Protein AF-A0A2L1C9Q5-F1 (afdb_monomer_lite)

pLDDT: mean 88.47, std 8.56, range [43.0, 95.88]

Radius of gyration: 18.56 Å; chains: 1; bounding box: 40×42×49 Å

Structure (mmCIF, N/CA/C/O backbone):
data_AF-A0A2L1C9Q5-F1
#
_entry.id   AF-A0A2L1C9Q5-F1
#
loop_
_atom_site.group_PDB
_atom_site.id
_atom_site.type_symbol
_atom_site.label_atom_id
_atom_site.label_alt_id
_atom_site.label_comp_id
_atom_site.label_asym_id
_atom_site.label_entity_id
_atom_site.label_seq_id
_atom_site.pdbx_PDB_ins_code
_atom_site.Cartn_x
_atom_site.Cartn_y
_atom_site.Cartn_z
_atom_site.occupancy
_atom_site.B_iso_or_equiv
_atom_site.auth_seq_id
_atom_site.auth_comp_id
_atom_site.auth_asym_id
_atom_site.auth_atom_id
_atom_site.pdbx_PDB_model_num
ATOM 1 N N . MET A 1 1 ? -4.406 -4.364 19.464 1.00 69.75 1 MET A N 1
ATOM 2 C CA . MET A 1 1 ? -3.011 -4.656 19.083 1.00 69.75 1 MET A CA 1
ATOM 3 C C . MET A 1 1 ? -3.054 -4.997 17.608 1.00 69.75 1 MET A C 1
ATOM 5 O O . MET A 1 1 ? -4.062 -5.578 17.207 1.00 69.75 1 MET A O 1
ATOM 9 N N . ALA A 1 2 ? -2.083 -4.562 16.807 1.00 84.94 2 ALA A N 1
ATOM 10 C CA . ALA A 1 2 ? -2.035 -4.981 15.410 1.00 84.94 2 ALA A CA 1
ATOM 11 C C . ALA A 1 2 ? -1.853 -6.507 15.349 1.00 84.94 2 ALA A C 1
ATOM 13 O O . ALA A 1 2 ? -1.273 -7.095 16.260 1.00 84.94 2 ALA A O 1
ATOM 14 N N . LYS A 1 3 ? -2.400 -7.145 14.316 1.00 92.62 3 LYS A N 1
ATOM 15 C CA . LYS A 1 3 ? -2.120 -8.545 13.995 1.00 92.62 3 LYS A CA 1
ATOM 16 C C . LYS A 1 3 ? -1.276 -8.554 12.735 1.00 92.62 3 LYS A C 1
ATOM 18 O O . LYS A 1 3 ? -1.803 -8.259 11.662 1.00 92.62 3 LYS A O 1
ATOM 23 N N . ILE A 1 4 ? 0.002 -8.851 12.889 1.00 93.25 4 ILE A N 1
ATOM 24 C CA . ILE A 1 4 ? 0.964 -8.930 11.797 1.00 93.25 4 ILE A CA 1
ATOM 25 C C . ILE A 1 4 ? 1.270 -10.411 11.559 1.00 93.25 4 ILE A C 1
ATOM 27 O O . ILE A 1 4 ? 1.069 -11.250 12.435 1.00 93.25 4 ILE A O 1
ATOM 31 N N . THR A 1 5 ? 1.539 -10.729 10.303 1.00 91.88 5 THR A N 1
ATOM 32 C CA . THR A 1 5 ? 1.951 -12.031 9.787 1.00 91.88 5 THR A CA 1
ATOM 33 C C . THR A 1 5 ? 2.802 -11.767 8.550 1.00 91.88 5 THR A C 1
ATOM 35 O O . THR A 1 5 ? 2.781 -10.654 8.017 1.00 91.88 5 THR A O 1
ATOM 38 N N . GLU A 1 6 ? 3.475 -12.797 8.045 1.00 87.56 6 GLU A N 1
ATOM 39 C CA . GLU A 1 6 ? 4.359 -12.690 6.880 1.00 87.56 6 GLU A CA 1
ATOM 40 C C . GLU A 1 6 ? 3.696 -12.031 5.654 1.00 87.56 6 GLU A C 1
ATOM 42 O O . GLU A 1 6 ? 4.329 -11.235 4.966 1.00 87.56 6 GLU A O 1
ATOM 47 N N . ASP A 1 7 ? 2.420 -12.332 5.389 1.00 91.31 7 ASP A N 1
ATOM 48 C CA . ASP A 1 7 ? 1.721 -11.889 4.173 1.00 91.31 7 ASP A CA 1
ATOM 49 C C . ASP A 1 7 ? 0.726 -10.745 4.404 1.00 91.31 7 ASP A C 1
ATOM 51 O O . ASP A 1 7 ? 0.157 -10.199 3.452 1.00 91.31 7 ASP A O 1
ATOM 55 N N . LYS A 1 8 ? 0.448 -10.415 5.670 1.00 93.19 8 LYS A N 1
ATOM 56 C CA . LYS A 1 8 ? -0.686 -9.568 6.046 1.00 93.19 8 LYS A CA 1
ATOM 57 C C . LYS A 1 8 ? -0.475 -8.876 7.383 1.00 93.19 8 LYS A C 1
ATOM 59 O O . LYS A 1 8 ? -0.200 -9.523 8.390 1.00 93.19 8 LYS A O 1
ATOM 64 N N . ALA A 1 9 ? -0.771 -7.583 7.424 1.00 95.12 9 ALA A N 1
ATOM 65 C CA . ALA A 1 9 ? -0.886 -6.795 8.644 1.00 95.12 9 ALA A CA 1
ATOM 66 C C . ALA A 1 9 ? -2.302 -6.234 8.791 1.00 95.12 9 ALA A C 1
ATOM 68 O O . ALA A 1 9 ? -2.899 -5.735 7.839 1.00 95.12 9 ALA A O 1
ATOM 69 N N . THR A 1 10 ? -2.869 -6.321 9.991 1.00 95.50 10 THR A N 1
ATOM 70 C CA . THR A 1 10 ? -4.202 -5.804 10.311 1.00 95.50 10 THR A CA 1
ATOM 71 C C . THR A 1 10 ? -4.150 -4.905 11.538 1.00 95.50 10 THR A C 1
ATOM 73 O O . THR A 1 10 ? -3.742 -5.327 12.618 1.00 95.50 10 THR A O 1
ATOM 76 N N . PHE A 1 11 ? -4.618 -3.674 11.371 1.00 93.12 11 PHE A N 1
ATOM 77 C CA . PHE A 1 11 ? -4.668 -2.622 12.377 1.00 93.12 11 PHE A CA 1
ATOM 78 C C . PHE A 1 11 ? -6.124 -2.337 12.739 1.00 93.12 11 PHE A C 1
ATOM 80 O O . PHE A 1 11 ? -6.990 -2.297 11.863 1.00 93.12 11 PHE A O 1
ATOM 87 N N . TYR A 1 12 ? -6.394 -2.116 14.025 1.00 91.06 12 TYR A N 1
ATOM 88 C CA . TYR A 1 12 ? -7.753 -1.947 14.542 1.00 91.06 12 TYR A CA 1
ATOM 89 C C . TYR A 1 12 ? -7.914 -0.591 15.219 1.00 91.06 12 TYR A C 1
ATOM 91 O O . TYR A 1 12 ? -7.160 -0.232 16.124 1.00 91.06 12 TYR A O 1
ATOM 99 N N . GLY A 1 13 ? -8.950 0.147 14.831 1.00 85.56 13 GLY A N 1
ATOM 100 C CA . GLY A 1 13 ? -9.324 1.410 15.450 1.00 85.56 13 GLY A CA 1
ATOM 101 C C . GLY A 1 13 ? -9.861 1.184 16.861 1.00 85.56 13 GLY A C 1
ATOM 102 O O . GLY A 1 13 ? -11.062 1.004 17.049 1.00 85.56 13 GLY A O 1
ATOM 103 N N . LYS A 1 14 ? -8.984 1.222 17.872 1.00 78.94 14 LYS A N 1
ATOM 104 C CA . LYS A 1 14 ? -9.351 0.992 19.286 1.00 78.94 14 LYS A CA 1
ATOM 105 C C . LYS A 1 14 ? -10.451 1.933 19.785 1.00 78.94 14 LYS A C 1
ATOM 107 O O . LYS A 1 14 ? -11.374 1.486 20.457 1.00 78.94 14 LYS A O 1
ATOM 112 N N . ILE A 1 15 ? -10.386 3.215 19.411 1.00 74.94 15 ILE A N 1
ATOM 113 C CA . ILE A 1 15 ? -11.406 4.227 19.759 1.00 74.94 15 ILE A CA 1
ATOM 114 C C . ILE A 1 15 ? -12.784 3.844 19.192 1.00 74.94 15 ILE A C 1
ATOM 116 O O . ILE A 1 15 ? -13.810 4.128 19.801 1.00 74.94 15 ILE A O 1
ATOM 120 N N . PHE A 1 16 ? -12.803 3.118 18.076 1.00 76.12 16 PHE A N 1
ATOM 121 C CA . PHE A 1 16 ? -14.005 2.637 17.401 1.00 76.12 16 PHE A CA 1
ATOM 122 C C . PHE A 1 16 ? -14.374 1.207 17.816 1.00 76.12 16 PHE A C 1
ATOM 124 O O . PHE A 1 16 ? -15.065 0.512 17.081 1.00 76.12 16 PHE A O 1
ATOM 131 N N . LYS A 1 17 ? -13.883 0.728 18.971 1.00 78.25 17 LYS A N 1
ATOM 132 C CA . LYS A 1 17 ? -14.123 -0.634 19.487 1.00 78.25 17 LYS A CA 1
ATOM 133 C C . LYS A 1 17 ? -13.782 -1.750 18.482 1.00 78.25 17 LYS A C 1
ATOM 135 O O . LYS A 1 17 ? -14.318 -2.845 18.581 1.00 78.25 17 LYS A O 1
ATOM 140 N N . GLY A 1 18 ? -12.887 -1.479 17.526 1.00 75.00 18 GLY A N 1
ATOM 141 C CA . GLY A 1 18 ? -12.514 -2.422 16.467 1.00 75.00 18 GLY A CA 1
ATOM 142 C C . GLY A 1 18 ? -13.426 -2.428 15.235 1.00 75.00 18 GLY A C 1
ATOM 143 O O . GLY A 1 18 ? -13.144 -3.176 14.308 1.00 75.00 18 GLY A O 1
ATOM 144 N N . ASN A 1 19 ? -14.457 -1.579 15.173 1.00 80.31 19 ASN A N 1
ATOM 145 C CA . ASN A 1 19 ? -15.338 -1.477 14.001 1.00 80.31 19 ASN A CA 1
ATOM 146 C C . ASN A 1 19 ? -14.645 -0.869 12.770 1.00 80.31 19 ASN A C 1
ATOM 148 O O . ASN A 1 19 ? -15.104 -1.046 11.645 1.00 80.31 19 ASN A O 1
ATOM 152 N N . VAL A 1 20 ? -13.547 -0.141 12.991 1.00 86.94 20 VAL A N 1
ATOM 153 C CA . VAL A 1 20 ? -12.660 0.338 11.932 1.00 86.94 20 VAL A CA 1
ATOM 154 C C . VAL A 1 20 ? -11.445 -0.575 11.867 1.00 86.94 20 VAL A C 1
ATOM 156 O O . VAL A 1 20 ? -10.744 -0.740 12.869 1.00 86.94 20 VAL A O 1
ATOM 159 N N . GLN A 1 21 ? -11.171 -1.127 10.690 1.00 91.25 21 GLN A N 1
ATOM 160 C CA . GLN A 1 21 ? -10.034 -2.010 10.452 1.00 91.25 21 GLN A CA 1
ATOM 161 C C . GLN A 1 21 ? -9.319 -1.612 9.165 1.00 91.25 21 GLN A C 1
ATOM 163 O O . GLN A 1 21 ? -9.952 -1.439 8.128 1.00 91.25 21 GLN A O 1
ATOM 168 N N . LEU A 1 22 ? -7.993 -1.530 9.223 1.00 93.50 22 LEU A N 1
ATOM 169 C CA . LEU A 1 22 ? -7.141 -1.396 8.047 1.00 93.50 22 LEU A CA 1
ATOM 170 C C . LEU A 1 22 ? -6.301 -2.652 7.905 1.00 93.50 22 LEU A C 1
ATOM 172 O O . LEU A 1 22 ? -5.655 -3.097 8.849 1.00 93.50 22 LEU A O 1
ATOM 176 N N . THR A 1 23 ? -6.306 -3.210 6.709 1.00 94.44 23 THR A N 1
ATOM 177 C CA . THR A 1 23 ? -5.571 -4.414 6.364 1.00 94.44 23 THR A CA 1
ATOM 178 C C . THR A 1 23 ? -4.632 -4.099 5.214 1.00 94.44 23 THR A C 1
ATOM 180 O O . THR A 1 23 ? -5.076 -3.582 4.195 1.00 94.44 23 THR A O 1
ATOM 183 N N . VAL A 1 24 ? -3.354 -4.421 5.382 1.00 94.75 24 VAL A N 1
ATOM 184 C CA . VAL A 1 24 ? -2.344 -4.389 4.323 1.00 94.75 24 VAL A CA 1
ATOM 185 C C . VAL A 1 24 ? -1.935 -5.820 4.019 1.00 94.75 24 VAL A C 1
ATOM 187 O O . VAL A 1 24 ? -1.634 -6.574 4.940 1.00 94.75 24 VAL A O 1
ATOM 190 N N . GLU A 1 25 ? -1.942 -6.198 2.750 1.00 94.31 25 GLU A N 1
ATOM 191 C CA . GLU A 1 25 ? -1.647 -7.555 2.286 1.00 94.31 25 GLU A CA 1
ATOM 192 C C . GLU A 1 25 ? -0.625 -7.514 1.151 1.00 94.31 25 GLU A C 1
ATOM 194 O O . GLU A 1 25 ? -0.631 -6.574 0.347 1.00 94.31 25 GLU A O 1
ATOM 199 N N . LYS A 1 26 ? 0.221 -8.550 1.067 1.00 94.19 26 LYS A N 1
ATOM 200 C CA . LYS A 1 26 ? 1.055 -8.795 -0.115 1.00 94.19 26 LYS A CA 1
ATOM 201 C C . LYS A 1 26 ? 0.190 -8.851 -1.370 1.00 94.19 26 LYS A C 1
ATOM 203 O O . LYS A 1 26 ? -1.003 -9.175 -1.324 1.00 94.19 26 LYS A O 1
ATOM 208 N N . GLY A 1 27 ? 0.819 -8.562 -2.503 1.00 90.62 27 GLY A N 1
ATOM 209 C CA . GLY A 1 27 ? 0.187 -8.764 -3.792 1.00 90.62 27 GLY A CA 1
ATOM 210 C C . GLY A 1 27 ? -0.215 -10.222 -3.995 1.00 90.62 27 GLY A C 1
ATOM 211 O O . GLY A 1 27 ? 0.255 -11.126 -3.306 1.00 90.62 27 GLY A O 1
ATOM 212 N N . GLN A 1 28 ? -1.146 -10.452 -4.914 1.00 91.62 28 GLN A N 1
ATOM 213 C CA . GLN A 1 28 ? -1.655 -11.787 -5.209 1.00 91.62 28 GLN A CA 1
ATOM 214 C C . GLN A 1 28 ? -1.631 -12.033 -6.712 1.00 91.62 28 GLN A C 1
ATOM 216 O O . GLN A 1 28 ? -1.923 -11.137 -7.509 1.00 91.62 28 GLN A O 1
ATOM 221 N N . LYS A 1 29 ? -1.355 -13.277 -7.100 1.00 89.56 29 LYS A N 1
ATOM 222 C CA . LYS A 1 29 ? -1.544 -13.772 -8.467 1.00 89.56 29 LYS A CA 1
ATOM 223 C C . LYS A 1 29 ? -2.595 -14.872 -8.488 1.00 89.56 29 LYS A C 1
ATOM 225 O O . LYS A 1 29 ? -2.827 -15.556 -7.492 1.00 89.56 29 LYS A O 1
ATOM 230 N N . LYS A 1 30 ? -3.246 -15.026 -9.639 1.00 88.38 30 LYS A N 1
ATOM 231 C CA . LYS A 1 30 ? -4.207 -16.102 -9.868 1.00 88.38 30 LYS A CA 1
ATOM 232 C C . LYS A 1 30 ? -3.473 -17.319 -10.424 1.00 88.38 30 LYS A C 1
ATOM 234 O O . LYS A 1 30 ? -2.859 -17.225 -11.482 1.00 88.38 30 LYS A O 1
ATOM 239 N N . GLU A 1 31 ? -3.581 -18.447 -9.738 1.00 89.00 31 GLU A N 1
ATOM 240 C CA . GLU A 1 31 ? -3.056 -19.741 -10.170 1.00 89.00 31 GLU A CA 1
ATOM 241 C C . GLU A 1 31 ? -4.224 -20.725 -10.299 1.00 89.00 31 GLU A C 1
ATOM 243 O O . GLU A 1 31 ? -4.796 -21.201 -9.314 1.00 89.00 31 GLU A O 1
ATOM 248 N N . GLY A 1 32 ? -4.650 -20.970 -11.542 1.00 88.25 32 GLY A N 1
ATOM 249 C CA . GLY A 1 32 ? -5.872 -21.723 -11.826 1.00 88.25 32 GLY A CA 1
ATOM 250 C C . GLY A 1 32 ? -7.106 -21.041 -11.224 1.00 88.25 32 GLY A C 1
ATOM 251 O O . GLY A 1 32 ? -7.468 -19.932 -11.622 1.00 88.25 32 GLY A O 1
ATOM 252 N N . ASN A 1 33 ? -7.747 -21.705 -10.258 1.00 88.88 33 ASN A N 1
ATOM 253 C CA . ASN A 1 33 ? -8.923 -21.189 -9.547 1.00 88.88 33 ASN A CA 1
ATOM 254 C C . ASN A 1 33 ? -8.597 -20.519 -8.201 1.00 88.88 33 ASN A C 1
ATOM 256 O O . ASN A 1 33 ? -9.510 -20.002 -7.561 1.00 88.88 33 ASN A O 1
ATOM 260 N N . ASN A 1 34 ? -7.328 -20.498 -7.784 1.00 88.00 34 ASN A N 1
ATOM 261 C CA . ASN A 1 34 ? -6.913 -19.986 -6.479 1.00 88.00 34 ASN A CA 1
ATOM 262 C C . ASN A 1 34 ? -6.106 -18.688 -6.606 1.00 88.00 34 ASN A C 1
ATOM 264 O O . ASN A 1 34 ? -5.511 -18.406 -7.647 1.00 88.00 34 ASN A O 1
ATOM 268 N N . TYR A 1 35 ? -6.076 -17.909 -5.524 1.00 85.25 35 TYR A N 1
ATOM 269 C CA . TYR A 1 35 ? -5.166 -16.776 -5.365 1.00 85.25 35 TYR A CA 1
ATOM 270 C C . TYR A 1 35 ? -4.037 -17.165 -4.415 1.00 85.25 35 TYR A C 1
ATOM 272 O O . TYR A 1 35 ? -4.296 -17.717 -3.346 1.00 85.25 35 TYR A O 1
ATOM 280 N N . VAL A 1 36 ? -2.804 -16.864 -4.810 1.00 90.75 36 VAL A N 1
ATOM 281 C CA . VAL A 1 36 ? -1.591 -17.124 -4.025 1.00 90.75 36 VAL A CA 1
ATOM 282 C C . VAL A 1 36 ? -0.849 -15.804 -3.838 1.00 90.75 36 VAL A C 1
ATOM 284 O O . VAL A 1 36 ? -0.834 -14.975 -4.754 1.00 90.75 36 VAL A O 1
ATOM 287 N N . TYR A 1 37 ? -0.281 -15.586 -2.649 1.00 90.25 37 TYR A N 1
ATOM 288 C CA . TYR A 1 37 ? 0.512 -14.391 -2.366 1.00 90.25 37 TYR A CA 1
ATOM 289 C C . TYR A 1 37 ? 1.783 -14.359 -3.218 1.00 90.25 37 TYR A C 1
ATOM 291 O O . TYR A 1 37 ? 2.414 -15.384 -3.470 1.00 90.25 37 TYR A O 1
ATOM 299 N N . ASP A 1 38 ? 2.121 -13.164 -3.682 1.00 88.62 38 ASP A N 1
ATOM 300 C CA . ASP A 1 38 ? 3.206 -12.891 -4.610 1.00 88.62 38 ASP A CA 1
ATOM 301 C C . ASP A 1 38 ? 3.855 -11.559 -4.227 1.00 88.62 38 ASP A C 1
ATOM 303 O O . ASP A 1 38 ? 3.247 -10.487 -4.309 1.00 88.62 38 ASP A O 1
ATOM 307 N N . GLU A 1 39 ? 5.098 -11.645 -3.767 1.00 82.31 39 GLU A N 1
ATOM 308 C CA . GLU A 1 39 ? 5.884 -10.498 -3.327 1.00 82.31 39 GLU A CA 1
ATOM 309 C C . GLU A 1 39 ? 6.427 -9.636 -4.475 1.00 82.31 39 GLU A C 1
ATOM 311 O O . GLU A 1 39 ? 6.957 -8.559 -4.205 1.00 82.31 39 GLU A O 1
ATOM 316 N N . ASP A 1 40 ? 6.270 -10.063 -5.731 1.00 85.19 40 ASP A N 1
ATOM 317 C CA . ASP A 1 40 ? 6.633 -9.302 -6.935 1.00 85.19 40 ASP A CA 1
ATOM 318 C C . ASP A 1 40 ? 5.435 -8.530 -7.520 1.00 85.19 40 ASP A C 1
ATOM 320 O O . ASP A 1 40 ? 5.519 -7.872 -8.564 1.00 85.19 40 ASP A O 1
ATOM 324 N N . LYS A 1 41 ? 4.288 -8.576 -6.835 1.00 86.44 41 LYS A N 1
ATOM 325 C CA . LYS A 1 41 ? 3.093 -7.796 -7.164 1.00 86.44 41 LYS A CA 1
ATOM 326 C C . LYS A 1 41 ? 2.914 -6.620 -6.213 1.00 86.44 41 LYS A C 1
ATOM 328 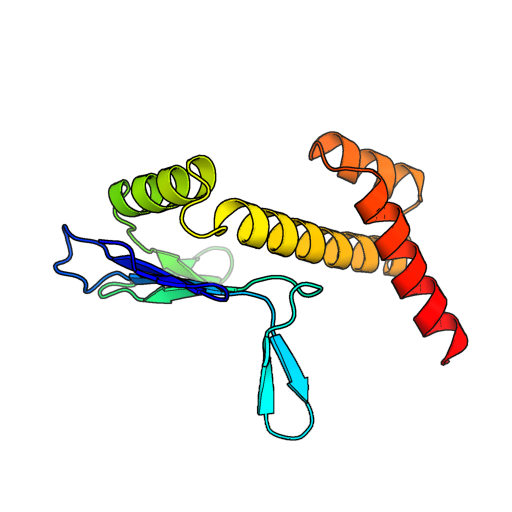O O . LYS A 1 41 ? 3.470 -6.572 -5.117 1.00 86.44 41 LYS A O 1
ATOM 333 N N . GLU A 1 42 ? 2.137 -5.644 -6.669 1.00 90.38 42 GLU A N 1
ATOM 334 C CA . GLU A 1 42 ? 1.671 -4.555 -5.818 1.00 90.38 42 GLU A CA 1
ATOM 335 C C . GLU A 1 42 ? 0.811 -5.122 -4.682 1.00 90.38 42 GLU A C 1
ATOM 337 O O . GLU A 1 42 ? -0.031 -5.995 -4.906 1.00 90.38 42 GLU A O 1
ATOM 342 N N . GLY A 1 43 ? 1.041 -4.630 -3.467 1.00 90.19 43 GLY A N 1
ATOM 343 C CA . GLY A 1 43 ? 0.237 -4.984 -2.300 1.00 90.19 43 GLY A CA 1
ATOM 344 C C . GLY A 1 43 ? -1.150 -4.349 -2.337 1.00 90.19 43 GLY A C 1
ATOM 345 O O . GLY A 1 43 ? -1.426 -3.437 -3.112 1.00 90.19 43 GLY A O 1
ATOM 346 N N . LYS A 1 44 ? -2.041 -4.802 -1.459 1.00 92.88 44 LYS A N 1
ATOM 347 C CA . LYS A 1 44 ? -3.393 -4.249 -1.336 1.00 92.88 44 LYS A CA 1
ATOM 348 C C . LYS A 1 44 ? -3.608 -3.650 0.044 1.00 92.88 44 LYS A C 1
ATOM 350 O O . LYS A 1 44 ? -3.249 -4.251 1.052 1.00 92.88 44 LYS A O 1
ATOM 355 N N . VAL A 1 45 ? -4.285 -2.503 0.085 1.00 92.50 45 VAL A N 1
ATOM 356 C CA . VAL A 1 45 ? -4.863 -1.956 1.316 1.00 92.50 45 VAL A CA 1
ATOM 357 C C . VAL A 1 45 ? -6.380 -2.108 1.267 1.00 92.50 45 VAL A C 1
ATOM 359 O O . VAL A 1 45 ? -7.030 -1.682 0.315 1.00 92.50 45 VAL A O 1
ATOM 362 N N . THR A 1 46 ? -6.950 -2.718 2.302 1.00 91.44 46 THR A N 1
ATOM 363 C CA . THR A 1 46 ? -8.396 -2.844 2.501 1.00 91.44 46 THR A CA 1
ATOM 364 C C . THR A 1 46 ? -8.790 -2.110 3.772 1.00 91.44 46 THR A C 1
ATOM 366 O O . THR A 1 46 ? -8.150 -2.268 4.810 1.00 91.44 46 THR A O 1
ATOM 369 N N . LEU A 1 47 ? -9.861 -1.326 3.695 1.00 90.56 47 LEU A N 1
ATOM 370 C CA . LEU A 1 47 ? -10.373 -0.551 4.812 1.00 90.56 47 LEU A CA 1
ATOM 371 C C . LEU A 1 47 ? -11.828 -0.935 5.096 1.00 90.56 47 LEU A C 1
ATOM 373 O O . LEU A 1 47 ? -12.681 -0.839 4.217 1.00 90.56 47 LEU A O 1
ATOM 377 N N . PHE A 1 48 ? -12.099 -1.350 6.329 1.00 88.06 48 PHE A N 1
ATOM 378 C CA . PHE A 1 48 ? -13.435 -1.624 6.847 1.00 88.06 48 PHE A CA 1
ATOM 379 C C . PHE A 1 48 ? -13.837 -0.498 7.792 1.00 88.06 48 PHE A C 1
ATOM 381 O O . PHE A 1 48 ? -13.052 -0.104 8.658 1.00 88.06 48 PHE A O 1
ATOM 388 N N . LEU A 1 49 ? -15.043 0.030 7.601 1.00 84.69 49 LEU A N 1
ATOM 389 C CA . LEU A 1 49 ? -15.553 1.208 8.295 1.00 84.69 49 LEU A CA 1
ATOM 390 C C . LEU A 1 49 ? -16.998 0.978 8.721 1.00 84.69 49 LEU A C 1
ATOM 392 O O . LEU A 1 49 ? -17.766 0.350 7.995 1.00 84.69 49 LEU A O 1
ATOM 396 N N . ASP A 1 50 ? -17.373 1.547 9.862 1.00 73.69 50 ASP A N 1
ATOM 397 C CA . ASP A 1 50 ? -18.753 1.579 10.349 1.00 73.69 50 ASP A CA 1
ATOM 398 C C . ASP A 1 50 ? -19.573 2.729 9.754 1.00 73.69 50 ASP A C 1
ATOM 400 O O . ASP A 1 50 ? -20.795 2.630 9.652 1.00 73.69 50 ASP A O 1
ATOM 404 N N . GLN A 1 51 ? -18.915 3.821 9.360 1.00 74.12 51 GLN A N 1
ATOM 405 C CA . GLN A 1 51 ? -19.553 5.003 8.794 1.00 74.12 51 GLN A CA 1
ATOM 406 C C . GLN A 1 51 ? -18.817 5.478 7.542 1.00 74.12 51 GLN A C 1
ATOM 408 O O . GLN A 1 51 ? -17.696 5.986 7.602 1.00 74.12 51 GLN A O 1
ATOM 413 N N . VAL A 1 52 ? -19.500 5.370 6.404 1.00 80.81 52 VAL A N 1
ATOM 414 C CA . VAL A 1 52 ? -19.104 5.985 5.137 1.00 80.81 52 VAL A CA 1
ATOM 415 C C . VAL A 1 52 ? -20.209 6.954 4.756 1.00 80.81 52 VAL A C 1
ATOM 417 O O . VAL A 1 52 ? -21.365 6.555 4.640 1.00 80.81 52 VAL A O 1
ATOM 420 N N . LYS A 1 53 ? -19.872 8.236 4.608 1.00 83.38 53 LYS A N 1
ATOM 421 C CA . LYS A 1 53 ? -20.819 9.235 4.099 1.00 83.38 53 LYS A CA 1
ATOM 422 C C . LYS A 1 53 ? -20.568 9.414 2.616 1.00 83.38 53 LYS A C 1
ATOM 424 O O . LYS A 1 53 ? -19.460 9.789 2.245 1.00 83.38 53 LYS A O 1
ATOM 429 N N . ASP A 1 54 ? -21.567 9.183 1.782 1.00 88.25 54 ASP A N 1
ATOM 430 C CA . ASP A 1 54 ? -21.502 9.548 0.375 1.00 88.25 54 ASP A CA 1
ATOM 431 C C . ASP A 1 54 ? -22.130 10.927 0.134 1.00 88.25 54 ASP A C 1
ATOM 433 O O . ASP A 1 54 ? -23.013 11.384 0.864 1.00 88.25 54 ASP A O 1
ATOM 437 N N . PHE A 1 55 ? -21.637 11.629 -0.881 1.00 91.50 55 PHE A N 1
ATOM 438 C CA . PHE A 1 55 ? -22.294 12.812 -1.415 1.00 91.50 55 PHE A CA 1
ATOM 439 C C . PHE A 1 55 ? -22.046 12.917 -2.916 1.00 91.50 55 PHE A C 1
ATOM 441 O O . PHE A 1 55 ? -21.009 12.498 -3.429 1.00 91.50 55 PHE A O 1
ATOM 448 N N . LYS A 1 56 ? -22.997 13.517 -3.630 1.00 92.38 56 LYS A N 1
ATOM 449 C CA . LYS A 1 56 ? -22.850 13.805 -5.055 1.00 92.38 56 LYS A CA 1
ATOM 450 C C . LYS A 1 56 ? -22.197 15.168 -5.240 1.00 92.38 56 LYS A C 1
ATOM 452 O O . LYS A 1 56 ? -22.728 16.180 -4.773 1.00 92.38 56 LYS A O 1
ATOM 457 N N . ASP A 1 57 ? -21.062 15.196 -5.924 1.00 91.12 57 ASP A N 1
ATOM 458 C CA . ASP A 1 57 ? -20.432 16.435 -6.352 1.00 91.12 57 ASP A CA 1
ATOM 459 C C . ASP A 1 57 ? -21.386 17.183 -7.292 1.00 91.12 57 ASP A C 1
ATOM 461 O O . ASP A 1 57 ? -21.867 16.639 -8.287 1.00 91.12 57 ASP A O 1
ATOM 465 N N . LYS A 1 58 ? -21.709 18.433 -6.955 1.00 90.50 58 LYS A N 1
ATOM 466 C CA . LYS A 1 58 ? -22.682 19.223 -7.721 1.00 90.50 58 LYS A CA 1
ATOM 467 C C . LYS A 1 58 ? -22.125 19.736 -9.051 1.00 90.50 58 LYS A C 1
ATOM 469 O O . LYS A 1 58 ? -22.919 20.121 -9.902 1.00 90.50 58 LYS A O 1
ATOM 474 N N . GLN A 1 59 ? -20.804 19.771 -9.218 1.00 91.44 59 GLN A N 1
ATOM 475 C CA . GLN A 1 59 ? -20.135 20.239 -10.430 1.00 91.44 59 GLN A CA 1
ATOM 476 C C . GLN A 1 59 ? -19.828 19.080 -11.379 1.00 91.44 59 GLN A C 1
ATOM 478 O O . GLN A 1 59 ? -20.108 19.187 -12.569 1.00 91.44 59 GLN A O 1
ATOM 483 N N . THR A 1 60 ? -19.286 17.972 -10.863 1.00 92.50 60 THR A N 1
ATOM 484 C CA . THR A 1 60 ? -18.894 16.818 -11.695 1.00 92.50 60 THR A CA 1
ATOM 485 C C . THR A 1 60 ? -19.982 15.750 -11.794 1.00 92.50 60 THR A C 1
ATOM 487 O O . THR A 1 60 ? -19.973 14.939 -12.715 1.00 92.50 60 THR A O 1
ATOM 490 N N . GLY A 1 61 ? -20.943 15.738 -10.866 1.00 91.25 61 GLY A N 1
ATOM 491 C CA . GLY A 1 61 ? -21.970 14.699 -10.774 1.00 91.25 61 GLY A CA 1
ATOM 492 C C . GLY A 1 61 ? -21.471 13.378 -10.180 1.00 91.25 61 GLY A C 1
ATOM 493 O O . GLY A 1 61 ? -22.265 12.444 -10.056 1.00 91.25 61 GLY A O 1
ATOM 494 N N . GLU A 1 62 ? -20.196 13.291 -9.801 1.00 93.25 62 GLU A N 1
ATOM 495 C CA . GLU A 1 62 ? -19.578 12.080 -9.262 1.00 93.25 62 GLU A CA 1
ATOM 496 C C . GLU A 1 62 ? -19.986 11.833 -7.808 1.00 93.25 62 GLU A C 1
ATOM 498 O O . GLU A 1 62 ? -20.144 12.765 -7.017 1.00 93.25 62 GLU A O 1
ATOM 503 N N . VAL A 1 63 ? -20.128 10.560 -7.434 1.00 90.31 63 VAL A N 1
ATOM 504 C CA . VAL A 1 63 ? -20.316 10.166 -6.034 1.00 90.31 63 VAL A CA 1
ATOM 505 C C . VAL A 1 63 ? -18.955 10.147 -5.347 1.00 90.31 63 VAL A C 1
ATOM 507 O O . VAL A 1 63 ? -18.050 9.427 -5.765 1.00 90.31 63 VAL A O 1
ATOM 510 N N . LYS A 1 64 ? -18.817 10.938 -4.285 1.00 86.44 64 LYS A N 1
ATOM 511 C CA . LYS A 1 64 ? -17.629 11.007 -3.433 1.00 86.44 64 LYS A CA 1
ATOM 512 C C . LYS A 1 64 ? -17.944 10.421 -2.064 1.00 86.44 64 LYS A C 1
ATOM 514 O O . LYS A 1 64 ? -19.051 10.581 -1.558 1.00 86.44 64 LYS A O 1
ATOM 519 N N . TYR A 1 65 ? -16.951 9.781 -1.453 1.00 83.44 65 TYR A N 1
ATOM 520 C CA . TYR A 1 65 ? -17.073 9.139 -0.146 1.00 83.44 65 TYR A CA 1
ATOM 521 C C . TYR A 1 65 ? -16.175 9.843 0.872 1.00 83.44 65 TYR A C 1
ATOM 523 O O . TYR A 1 65 ? -14.993 10.067 0.618 1.00 83.44 65 TYR A O 1
ATOM 531 N N . ILE A 1 66 ? -16.732 10.182 2.031 1.00 81.06 66 ILE A N 1
ATOM 532 C CA . ILE A 1 66 ? -16.006 10.707 3.185 1.00 81.06 66 ILE A CA 1
ATOM 533 C C . ILE A 1 66 ? -15.881 9.585 4.204 1.00 81.06 66 ILE A C 1
ATOM 535 O O . ILE A 1 66 ? -16.879 9.029 4.675 1.00 81.06 66 ILE A O 1
ATOM 539 N N . VAL A 1 67 ? -14.635 9.295 4.559 1.00 81.06 67 VAL A N 1
ATOM 540 C CA . VAL A 1 67 ? -14.259 8.280 5.536 1.00 81.06 67 VAL A CA 1
ATOM 541 C C . VAL A 1 67 ? -13.443 8.938 6.640 1.00 81.06 67 VAL A C 1
ATOM 543 O O . VAL A 1 67 ? -12.467 9.634 6.372 1.00 81.06 67 VAL A O 1
ATOM 546 N N . ASN A 1 68 ? -13.858 8.747 7.891 1.00 77.38 68 ASN A N 1
ATOM 547 C CA . ASN A 1 68 ? -13.142 9.283 9.045 1.00 77.38 68 ASN A CA 1
ATOM 548 C C . ASN A 1 68 ? -12.277 8.182 9.649 1.00 77.38 68 ASN A C 1
ATOM 550 O O . ASN A 1 68 ? -12.787 7.249 10.264 1.00 77.38 68 ASN A O 1
ATOM 554 N N . LEU A 1 69 ? -10.962 8.304 9.476 1.00 80.94 69 LEU A N 1
ATOM 555 C CA . LEU A 1 69 ? -10.001 7.365 10.036 1.00 80.94 69 LEU A CA 1
ATOM 556 C C . LEU A 1 69 ? -9.455 7.871 11.375 1.00 80.94 69 LEU A C 1
ATOM 558 O O . LEU A 1 69 ? -8.995 9.013 11.442 1.00 80.94 69 LEU A O 1
ATOM 562 N N . PRO A 1 70 ? -9.438 7.047 12.442 1.00 82.88 70 PRO A N 1
ATOM 563 C CA . PRO A 1 70 ? -8.692 7.385 13.648 1.00 82.88 70 PRO A CA 1
ATOM 564 C C . PRO A 1 70 ? -7.219 7.626 13.312 1.00 82.88 70 PRO A C 1
ATOM 566 O O . PRO A 1 70 ? -6.527 6.709 12.879 1.00 82.88 70 PRO A O 1
ATOM 569 N N . ILE A 1 71 ? -6.700 8.821 13.605 1.00 88.12 71 ILE A N 1
ATOM 570 C CA . ILE A 1 71 ? -5.276 9.139 13.398 1.00 88.12 71 ILE A CA 1
ATOM 571 C C . ILE A 1 71 ? -4.340 8.184 14.156 1.00 88.12 71 ILE A C 1
ATOM 573 O O . ILE A 1 71 ? -3.258 7.858 13.679 1.00 88.12 71 ILE A O 1
ATOM 577 N N . GLY A 1 72 ? -4.785 7.653 15.301 1.00 89.00 72 GLY A N 1
ATOM 578 C CA . GLY A 1 72 ? -4.039 6.644 16.056 1.00 89.00 72 GLY A CA 1
ATOM 579 C C . GLY A 1 72 ? -3.787 5.353 15.270 1.00 89.00 72 GLY A C 1
ATOM 580 O O . GLY A 1 72 ? -2.752 4.730 15.463 1.00 89.00 72 GLY A O 1
ATOM 581 N N . LEU A 1 73 ? -4.677 4.982 14.344 1.00 89.50 73 LEU A N 1
ATOM 582 C CA . LEU A 1 73 ? -4.493 3.819 13.475 1.00 89.50 73 LEU A CA 1
ATOM 583 C C . LEU A 1 73 ? -3.377 4.059 12.445 1.00 89.50 73 LEU A C 1
ATOM 585 O O . LEU A 1 73 ? -2.583 3.159 12.186 1.00 89.50 73 LEU A O 1
ATOM 589 N N . LEU A 1 74 ? -3.265 5.284 11.920 1.00 89.94 74 LEU A N 1
ATOM 590 C CA . LEU A 1 74 ? -2.140 5.670 11.062 1.00 89.94 74 LEU A CA 1
ATOM 591 C C . LEU A 1 74 ? -0.8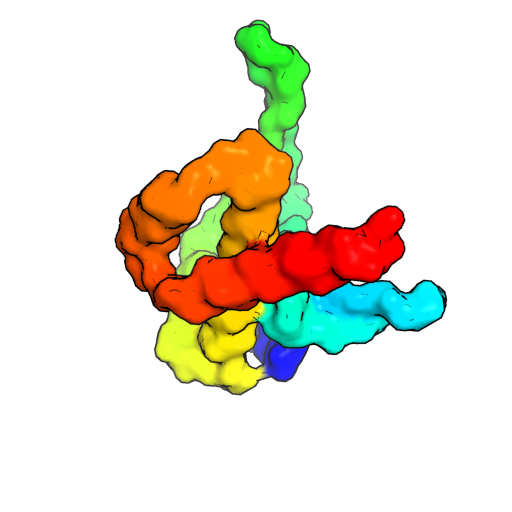21 5.629 11.837 1.00 89.94 74 LEU A C 1
ATOM 593 O O . LEU A 1 74 ? 0.169 5.111 11.334 1.00 89.94 74 LEU A O 1
ATOM 597 N N . ASN A 1 75 ? -0.820 6.118 13.079 1.00 92.12 75 ASN A N 1
ATOM 598 C CA . ASN A 1 75 ? 0.357 6.056 13.941 1.00 92.12 75 ASN A CA 1
ATOM 599 C C . ASN A 1 75 ? 0.780 4.606 14.236 1.00 92.12 75 ASN A C 1
ATOM 601 O O . ASN A 1 75 ? 1.964 4.298 14.193 1.00 92.12 75 ASN A O 1
ATOM 605 N N . GLU A 1 76 ? -0.170 3.698 14.495 1.00 91.69 76 GLU A N 1
ATOM 606 C CA . GLU A 1 76 ? 0.128 2.268 14.673 1.00 91.69 76 GLU A CA 1
ATOM 607 C C . GLU A 1 76 ? 0.754 1.649 13.411 1.00 91.69 76 GLU A C 1
ATOM 609 O O . GLU A 1 76 ? 1.748 0.935 13.525 1.00 91.69 76 GLU A O 1
ATOM 614 N N . LEU A 1 77 ? 0.239 1.970 12.217 1.00 93.19 77 LEU A N 1
ATOM 615 C CA . LEU A 1 77 ? 0.813 1.510 10.946 1.00 93.19 77 LEU A CA 1
ATOM 616 C C . LEU A 1 77 ? 2.236 2.033 10.726 1.00 93.19 77 LEU A C 1
ATOM 618 O O . LEU A 1 77 ? 3.125 1.261 10.371 1.00 93.19 77 LEU A O 1
ATOM 622 N N . ILE A 1 78 ? 2.461 3.330 10.951 1.00 94.00 78 ILE A N 1
ATOM 623 C CA . ILE A 1 78 ? 3.780 3.957 10.788 1.00 94.00 78 ILE A CA 1
ATOM 624 C C . ILE A 1 78 ? 4.779 3.343 11.769 1.00 94.00 78 ILE A C 1
ATOM 626 O O . ILE A 1 78 ? 5.897 3.013 11.379 1.00 94.00 78 ILE A O 1
ATOM 630 N N . ASN A 1 79 ? 4.371 3.140 13.022 1.00 94.19 79 ASN A N 1
ATOM 631 C CA . ASN A 1 79 ? 5.231 2.530 14.029 1.00 94.19 79 ASN A CA 1
ATOM 632 C C . ASN A 1 79 ? 5.596 1.093 13.658 1.00 94.19 79 ASN A C 1
ATOM 634 O O . ASN A 1 79 ? 6.780 0.780 13.682 1.00 94.19 79 ASN A O 1
ATOM 638 N N . ALA A 1 80 ? 4.627 0.265 13.251 1.00 93.75 80 ALA A N 1
ATOM 639 C CA . ALA A 1 80 ? 4.888 -1.108 12.811 1.00 93.75 80 ALA A CA 1
ATOM 640 C C . ALA A 1 80 ? 5.810 -1.165 11.580 1.00 93.75 80 ALA A C 1
ATOM 642 O O . ALA A 1 80 ? 6.695 -2.015 11.496 1.00 93.75 80 ALA A O 1
ATOM 643 N N . LYS A 1 81 ? 5.632 -0.238 10.627 1.00 94.62 81 LYS A N 1
ATOM 644 C CA . LYS A 1 81 ? 6.510 -0.116 9.455 1.00 94.62 81 LYS A CA 1
ATOM 645 C C . LYS A 1 81 ? 7.939 0.233 9.876 1.00 94.62 81 LYS A C 1
ATOM 647 O O . LYS A 1 81 ? 8.881 -0.407 9.422 1.00 94.62 81 LYS A O 1
ATOM 652 N N . ASN A 1 82 ? 8.099 1.236 10.738 1.00 94.94 82 ASN A N 1
ATOM 653 C CA . ASN A 1 82 ? 9.407 1.748 11.148 1.00 94.94 82 ASN A CA 1
ATOM 654 C C . ASN A 1 82 ? 10.155 0.790 12.081 1.00 94.94 82 ASN A C 1
ATOM 656 O O . ASN A 1 82 ? 11.376 0.696 11.999 1.00 94.94 82 ASN A O 1
ATOM 660 N N . SER A 1 83 ? 9.443 0.071 12.953 1.00 94.00 83 SER A N 1
ATOM 661 C CA . SER A 1 83 ? 10.022 -0.992 13.782 1.00 94.00 83 SER A CA 1
ATOM 662 C C . SER A 1 83 ? 10.312 -2.268 12.989 1.00 94.00 83 SER A C 1
ATOM 664 O O . SER A 1 83 ? 10.981 -3.159 13.509 1.00 94.00 83 SER A O 1
ATOM 666 N N . ASN A 1 84 ? 9.812 -2.354 11.750 1.00 91.56 84 ASN A N 1
ATOM 667 C CA . ASN A 1 84 ? 9.826 -3.545 10.909 1.00 91.56 84 ASN A CA 1
ATOM 668 C C . ASN A 1 84 ? 9.304 -4.789 11.651 1.00 91.56 84 ASN A C 1
ATOM 670 O O . ASN A 1 84 ? 9.891 -5.870 11.567 1.00 91.56 84 ASN A O 1
ATOM 674 N N . GLU A 1 85 ? 8.222 -4.617 12.414 1.00 88.88 85 GLU A N 1
ATOM 675 C CA . GLU A 1 85 ? 7.630 -5.678 13.231 1.00 88.88 85 GLU A CA 1
ATOM 676 C C . GLU A 1 85 ? 7.278 -6.884 12.351 1.00 88.88 85 GLU A C 1
ATOM 678 O O . GLU A 1 85 ? 6.574 -6.745 11.352 1.00 88.88 85 GLU A O 1
ATOM 683 N N . GLU A 1 86 ? 7.846 -8.049 12.679 1.00 90.00 86 GLU A N 1
ATOM 684 C CA . GLU A 1 86 ? 7.703 -9.298 11.911 1.00 90.00 86 GLU A CA 1
ATOM 685 C C . GLU A 1 86 ? 8.039 -9.175 10.404 1.00 90.00 86 GLU A C 1
ATOM 687 O O . GLU A 1 86 ? 7.545 -9.943 9.584 1.00 90.00 86 GLU A O 1
ATOM 692 N N . GLY A 1 87 ? 8.889 -8.215 10.013 1.00 92.94 87 GLY A N 1
ATOM 693 C CA . GLY A 1 87 ? 9.263 -7.988 8.609 1.00 92.94 87 GLY A CA 1
ATOM 694 C C . GLY A 1 87 ? 8.251 -7.167 7.796 1.00 92.94 87 GLY A C 1
ATOM 695 O O . GLY A 1 87 ? 8.408 -7.023 6.580 1.00 92.94 87 GLY A O 1
ATOM 696 N N . PHE A 1 88 ? 7.230 -6.594 8.446 1.00 93.12 88 PHE A N 1
ATOM 697 C CA . PHE A 1 88 ? 6.173 -5.825 7.784 1.00 93.12 88 PHE A CA 1
ATOM 698 C C . PHE A 1 88 ? 6.694 -4.621 6.992 1.00 93.12 88 PHE A C 1
ATOM 700 O O . PHE A 1 88 ? 6.224 -4.373 5.885 1.00 93.12 88 PHE A O 1
ATOM 707 N N . GLY A 1 89 ? 7.659 -3.874 7.532 1.00 93.75 89 GLY A N 1
ATOM 708 C CA . GLY A 1 89 ? 8.229 -2.702 6.867 1.00 93.75 89 GLY A CA 1
ATOM 709 C C . GLY A 1 89 ? 8.879 -3.064 5.533 1.00 93.75 89 GLY A C 1
ATOM 710 O O . GLY A 1 89 ? 8.573 -2.451 4.512 1.00 93.75 89 GLY A O 1
ATOM 711 N N . SER A 1 90 ? 9.695 -4.121 5.521 1.00 92.94 90 SER A N 1
ATOM 712 C CA . SER A 1 90 ? 10.331 -4.637 4.304 1.00 92.94 90 SER A CA 1
ATOM 713 C C . SER A 1 90 ? 9.307 -5.140 3.283 1.00 92.94 90 SER A C 1
ATOM 715 O O . SER A 1 90 ? 9.400 -4.810 2.100 1.00 92.94 90 SER A O 1
ATOM 717 N N . MET A 1 91 ? 8.300 -5.895 3.736 1.00 92.94 91 MET A N 1
ATOM 718 C CA . MET A 1 91 ? 7.202 -6.363 2.885 1.00 92.94 91 MET A CA 1
ATOM 719 C C . MET A 1 91 ? 6.426 -5.188 2.268 1.00 92.94 91 MET A C 1
ATOM 721 O O . MET A 1 91 ? 6.149 -5.188 1.066 1.00 92.94 91 MET A O 1
ATOM 725 N N . PHE A 1 92 ? 6.094 -4.179 3.077 1.00 92.62 92 PHE A N 1
ATOM 726 C CA . PHE A 1 92 ? 5.362 -2.989 2.653 1.00 92.62 92 PHE A CA 1
ATOM 727 C C . PHE A 1 92 ? 6.134 -2.216 1.582 1.00 92.62 92 PHE A C 1
ATOM 729 O O . PHE A 1 92 ? 5.581 -1.915 0.525 1.00 92.62 92 PHE A O 1
ATOM 736 N N . ASP A 1 93 ? 7.417 -1.941 1.823 1.00 90.94 93 ASP A N 1
ATOM 737 C CA . ASP A 1 93 ? 8.256 -1.173 0.902 1.00 90.94 93 ASP A CA 1
ATOM 738 C C . ASP A 1 93 ? 8.434 -1.896 -0.442 1.00 90.94 93 ASP A C 1
ATOM 740 O O . ASP A 1 93 ? 8.329 -1.265 -1.497 1.00 90.94 93 ASP A O 1
ATOM 744 N N . LYS A 1 94 ? 8.593 -3.229 -0.429 1.00 90.31 94 LYS A N 1
ATOM 745 C CA . LYS A 1 94 ? 8.655 -4.041 -1.656 1.00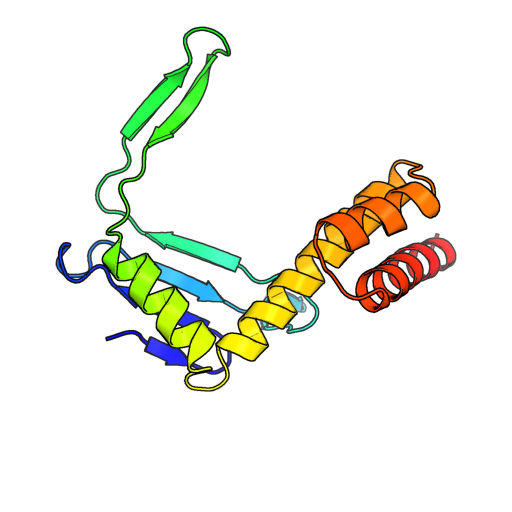 90.31 94 LYS A CA 1
ATOM 746 C C . LYS A 1 94 ? 7.345 -3.977 -2.449 1.00 90.31 94 LYS A C 1
ATOM 748 O O . LYS A 1 94 ? 7.366 -3.719 -3.652 1.00 90.31 94 LYS A O 1
ATOM 753 N N . CYS A 1 95 ? 6.205 -4.124 -1.774 1.00 91.50 95 CYS A N 1
ATOM 754 C CA . CYS A 1 95 ? 4.884 -4.018 -2.400 1.00 91.50 95 CYS A CA 1
ATOM 755 C C . CYS A 1 95 ? 4.652 -2.642 -3.047 1.00 91.50 95 CYS A C 1
ATOM 757 O O . CYS A 1 95 ? 4.130 -2.567 -4.160 1.00 91.50 95 CYS A O 1
ATOM 759 N N . VAL A 1 96 ? 5.054 -1.558 -2.375 1.00 89.88 96 VAL A N 1
ATOM 760 C CA . VAL A 1 96 ? 4.957 -0.193 -2.918 1.00 89.88 96 VAL A CA 1
ATOM 761 C C . VAL A 1 96 ? 5.861 -0.023 -4.138 1.00 89.88 96 VAL A C 1
ATOM 763 O O . VAL A 1 96 ? 5.409 0.499 -5.159 1.00 89.88 96 VAL A O 1
ATOM 766 N N . ALA A 1 97 ? 7.111 -0.491 -4.071 1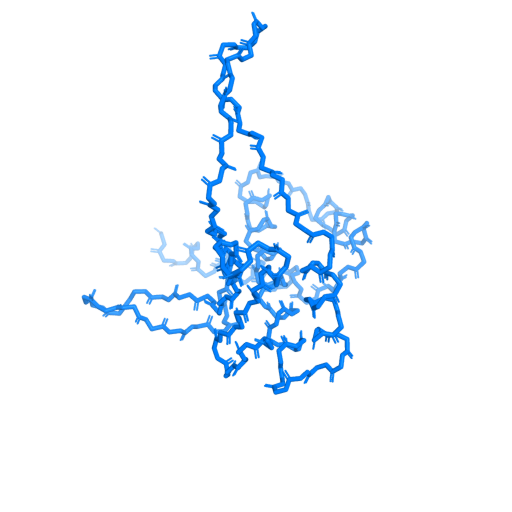.00 89.56 97 ALA A N 1
ATOM 767 C CA . ALA A 1 97 ? 8.038 -0.423 -5.199 1.00 89.56 97 ALA A CA 1
ATOM 768 C C . ALA A 1 97 ? 7.473 -1.134 -6.440 1.00 89.56 97 ALA A C 1
ATOM 770 O O . ALA A 1 97 ? 7.518 -0.578 -7.537 1.00 89.56 97 ALA A O 1
ATOM 771 N N . ASN A 1 98 ? 6.853 -2.307 -6.269 1.00 91.00 98 ASN A N 1
ATOM 772 C CA . ASN A 1 98 ? 6.206 -3.032 -7.366 1.00 91.00 98 ASN A CA 1
ATOM 773 C C . ASN A 1 98 ? 5.019 -2.267 -7.973 1.00 91.00 98 ASN A C 1
ATOM 775 O O . ASN A 1 98 ? 4.855 -2.273 -9.193 1.00 91.00 98 ASN A O 1
ATOM 779 N N . GLY A 1 99 ? 4.213 -1.573 -7.163 1.00 91.31 99 GLY A N 1
ATOM 780 C CA . GLY A 1 99 ? 3.162 -0.683 -7.677 1.00 91.31 99 GLY A CA 1
ATOM 781 C C . GLY A 1 99 ? 3.737 0.421 -8.571 1.00 91.31 99 GLY A C 1
ATOM 782 O O . GLY A 1 99 ? 3.245 0.671 -9.673 1.00 91.31 99 GLY A O 1
ATOM 783 N N . LYS A 1 100 ? 4.868 1.010 -8.161 1.00 92.56 100 LYS A N 1
ATOM 784 C CA . LYS A 1 100 ? 5.581 2.021 -8.958 1.00 92.56 100 LYS A CA 1
ATOM 785 C C . LYS A 1 100 ? 6.165 1.473 -10.255 1.00 92.56 100 LYS A C 1
ATOM 787 O O . LYS A 1 100 ? 6.106 2.172 -11.266 1.00 92.56 100 LYS A O 1
ATOM 792 N N . VAL A 1 101 ? 6.621 0.218 -10.282 1.00 93.50 101 VAL A N 1
ATOM 793 C CA . VAL A 1 101 ? 6.994 -0.456 -11.538 1.00 93.50 101 VAL A CA 1
ATOM 794 C C . VAL A 1 101 ? 5.818 -0.448 -12.522 1.00 93.50 101 VAL A C 1
ATOM 796 O O . VAL A 1 101 ? 5.992 -0.064 -13.677 1.00 93.50 101 VAL A O 1
ATOM 799 N N . TRP A 1 102 ? 4.604 -0.805 -12.090 1.00 90.94 102 TRP A N 1
ATOM 800 C CA . TRP A 1 102 ? 3.433 -0.851 -12.978 1.00 90.94 102 TRP A CA 1
ATOM 801 C C . TRP A 1 102 ? 2.963 0.526 -13.463 1.00 90.94 102 TRP A C 1
ATOM 803 O O . TRP A 1 102 ? 2.557 0.658 -14.624 1.00 90.94 102 TRP A O 1
ATOM 813 N N . GLU A 1 103 ? 3.065 1.562 -12.629 1.00 92.56 103 GLU A N 1
ATOM 814 C CA . GLU A 1 103 ? 2.838 2.947 -13.059 1.00 92.56 103 GLU A CA 1
ATOM 815 C C . GLU A 1 103 ? 3.810 3.347 -14.183 1.00 92.56 103 GLU A C 1
ATOM 817 O O . GLU A 1 103 ? 3.377 3.869 -15.216 1.00 92.56 103 GLU A O 1
ATOM 822 N N . ILE A 1 104 ? 5.101 3.029 -14.030 1.00 94.50 104 ILE A N 1
ATOM 823 C CA . ILE A 1 104 ? 6.135 3.303 -15.037 1.00 94.50 104 ILE A CA 1
ATOM 824 C C . ILE A 1 104 ? 5.898 2.489 -16.314 1.00 94.50 104 ILE A C 1
ATOM 826 O O . ILE A 1 104 ? 5.963 3.046 -17.408 1.00 94.50 104 ILE A O 1
ATOM 830 N N . VAL A 1 105 ? 5.545 1.203 -16.210 1.00 92.94 105 VAL A N 1
ATOM 831 C CA . VAL A 1 105 ? 5.154 0.379 -17.371 1.00 92.94 105 VAL A CA 1
ATOM 832 C C . VAL A 1 105 ? 4.015 1.050 -18.147 1.00 92.94 105 VAL A C 1
ATOM 834 O O . VAL A 1 105 ? 4.050 1.116 -19.377 1.00 92.94 105 VAL A O 1
ATOM 837 N N . SER A 1 106 ? 3.012 1.587 -17.446 1.00 93.56 106 SER A N 1
ATOM 838 C CA . SER A 1 106 ? 1.924 2.355 -18.065 1.00 93.56 106 SER A CA 1
ATOM 839 C C . SER A 1 106 ? 2.433 3.635 -18.742 1.00 93.56 106 SER A C 1
ATOM 841 O O . SER A 1 106 ? 2.004 3.935 -19.856 1.00 93.56 106 SER A O 1
ATOM 843 N N . MET A 1 107 ? 3.359 4.376 -18.122 1.00 94.81 107 MET A N 1
ATOM 844 C CA . MET A 1 107 ? 3.972 5.567 -18.726 1.00 94.81 107 MET A CA 1
ATOM 845 C C . MET A 1 107 ? 4.718 5.236 -20.024 1.00 94.81 107 MET A C 1
ATOM 847 O O . MET A 1 107 ? 4.498 5.908 -21.034 1.00 94.81 107 MET A O 1
ATOM 851 N N . ILE A 1 108 ? 5.548 4.187 -20.014 1.00 94.44 108 ILE A N 1
ATOM 852 C CA . ILE A 1 108 ? 6.318 3.731 -21.181 1.00 94.44 108 ILE A CA 1
ATOM 853 C C . ILE A 1 108 ? 5.366 3.333 -22.314 1.00 94.44 108 ILE A C 1
ATOM 855 O O . ILE A 1 108 ? 5.501 3.816 -23.435 1.00 94.44 108 ILE A O 1
ATOM 859 N N . ARG A 1 109 ? 4.334 2.528 -22.022 1.00 92.19 109 ARG A N 1
ATOM 860 C CA . ARG A 1 109 ? 3.333 2.104 -23.021 1.00 92.19 109 ARG A CA 1
ATOM 861 C C . ARG A 1 109 ? 2.532 3.260 -23.621 1.00 92.19 109 ARG A C 1
ATOM 863 O O . ARG A 1 109 ? 2.049 3.144 -24.740 1.00 92.19 109 ARG A O 1
ATOM 870 N N . LYS A 1 110 ? 2.390 4.369 -22.891 1.00 95.06 110 LYS A N 1
ATOM 871 C CA . LYS A 1 110 ? 1.760 5.608 -23.376 1.00 95.06 110 LYS A CA 1
ATOM 872 C C . LYS A 1 110 ? 2.720 6.505 -24.170 1.00 95.06 110 LYS A C 1
ATOM 874 O O . LYS A 1 110 ? 2.324 7.596 -24.565 1.00 95.06 110 LYS A O 1
ATOM 879 N N . GLY A 1 111 ? 3.958 6.066 -24.403 1.00 93.38 111 GLY A N 1
ATOM 880 C CA . GLY A 1 111 ? 4.956 6.798 -25.182 1.00 93.38 111 GLY A CA 1
ATOM 881 C C . GLY A 1 111 ? 5.748 7.832 -24.381 1.00 93.38 111 GLY A C 1
ATOM 882 O O . GLY A 1 111 ? 6.315 8.750 -24.970 1.00 93.38 111 GLY A O 1
ATOM 883 N N . SER A 1 112 ? 5.791 7.721 -23.048 1.00 95.50 112 SER A N 1
ATOM 884 C CA . SER A 1 112 ? 6.658 8.590 -22.239 1.00 95.50 112 SER A CA 1
ATOM 885 C C . SER A 1 112 ? 8.126 8.322 -22.566 1.00 95.50 112 SER A C 1
ATOM 887 O O . SER A 1 112 ? 8.538 7.169 -22.675 1.00 95.50 112 SER A O 1
ATOM 889 N N . SER A 1 113 ? 8.923 9.385 -22.693 1.00 94.19 113 SER A N 1
ATOM 890 C CA . SER A 1 113 ? 10.361 9.256 -22.947 1.00 94.19 113 SER A CA 1
ATOM 891 C C . SER A 1 113 ? 11.104 8.685 -21.735 1.00 94.19 113 SER A C 1
ATOM 893 O O . SER A 1 113 ? 10.675 8.862 -20.591 1.00 94.19 113 SER A O 1
ATOM 895 N N . GLU A 1 114 ? 12.269 8.079 -21.963 1.00 93.81 114 GLU A N 1
ATOM 896 C CA . GLU A 1 114 ? 13.124 7.577 -20.881 1.00 93.81 114 GLU A CA 1
ATOM 897 C C . GLU A 1 114 ? 13.516 8.686 -19.891 1.00 93.81 114 GLU A C 1
ATOM 899 O O . GLU A 1 114 ? 13.478 8.478 -18.680 1.00 93.81 114 GLU A O 1
ATOM 904 N N . ASN A 1 115 ? 13.798 9.897 -20.384 1.00 95.25 115 ASN A N 1
ATOM 905 C CA . ASN A 1 115 ? 14.103 11.052 -19.536 1.00 95.25 115 ASN A CA 1
ATOM 906 C C . ASN A 1 115 ? 12.916 11.450 -18.649 1.00 95.25 115 ASN A C 1
ATOM 908 O O . ASN A 1 115 ? 13.111 11.823 -17.494 1.00 95.25 115 ASN A O 1
ATOM 912 N N . THR A 1 116 ? 11.686 11.341 -19.161 1.00 95.88 116 THR A N 1
ATOM 913 C CA . THR A 1 116 ? 10.463 11.584 -18.379 1.00 95.88 116 THR A CA 1
ATOM 914 C C . THR A 1 116 ? 10.320 10.561 -17.256 1.00 95.88 116 THR A C 1
ATOM 916 O O . THR A 1 116 ? 10.019 10.933 -16.125 1.00 95.88 116 THR A O 1
ATOM 919 N N . VAL A 1 117 ? 10.572 9.282 -17.548 1.00 95.50 117 VAL A N 1
ATOM 920 C CA . VAL A 1 117 ? 10.523 8.203 -16.550 1.00 95.50 117 VAL A CA 1
ATOM 921 C C . VAL A 1 117 ? 11.599 8.394 -15.476 1.00 95.50 117 VAL A C 1
ATOM 923 O O . VAL A 1 117 ? 11.291 8.322 -14.289 1.00 95.50 117 VAL A O 1
ATOM 926 N N . LYS A 1 118 ? 12.840 8.709 -15.870 1.00 94.44 118 LYS A N 1
ATOM 927 C CA . LYS A 1 118 ? 13.935 9.003 -14.930 1.00 94.44 118 LYS A CA 1
ATOM 928 C C . LYS A 1 118 ? 13.624 10.207 -14.042 1.00 94.44 118 LYS A C 1
ATOM 930 O O . LYS A 1 118 ? 13.853 10.146 -12.838 1.00 94.44 118 LYS A O 1
ATOM 935 N N . GLY A 1 119 ? 13.065 11.274 -14.620 1.00 94.81 119 GLY A N 1
ATOM 936 C CA . GLY A 1 119 ? 12.603 12.444 -13.869 1.00 94.81 119 GLY A CA 1
ATOM 937 C C . GLY A 1 119 ? 11.556 12.073 -12.818 1.00 94.81 119 GLY A C 1
ATOM 938 O O . GLY A 1 119 ? 11.739 12.375 -11.646 1.00 94.81 119 GLY A O 1
ATOM 939 N N . TYR A 1 120 ? 10.525 11.321 -13.217 1.00 93.69 120 TYR A N 1
ATOM 940 C CA . TYR A 1 120 ? 9.470 10.851 -12.315 1.00 93.69 120 TYR A CA 1
ATOM 941 C C . TYR A 1 120 ? 10.009 10.032 -11.132 1.00 93.69 120 TYR A C 1
ATOM 943 O O . TYR A 1 120 ? 9.651 10.282 -9.983 1.00 93.69 120 TYR A O 1
ATOM 951 N N . VAL A 1 121 ? 10.899 9.073 -11.396 1.00 92.94 121 VAL A N 1
ATOM 952 C CA . VAL A 1 121 ? 11.505 8.227 -10.353 1.00 92.94 121 VAL A CA 1
ATOM 953 C C . VAL A 1 121 ? 12.369 9.046 -9.398 1.00 92.94 121 VAL A C 1
ATOM 955 O O . VAL A 1 121 ? 12.281 8.860 -8.183 1.00 92.94 121 VAL A O 1
ATOM 958 N N . LYS A 1 122 ? 13.151 9.992 -9.929 1.00 93.88 122 LYS A N 1
ATOM 959 C CA . LYS A 1 122 ? 13.981 10.896 -9.129 1.00 93.88 122 LYS A CA 1
ATOM 960 C C . LYS A 1 122 ? 13.143 11.800 -8.225 1.00 93.88 122 LYS A C 1
ATOM 962 O O . LYS A 1 122 ? 13.480 11.939 -7.052 1.00 93.88 122 LYS A O 1
ATOM 967 N N . ASP A 1 123 ? 12.060 12.377 -8.741 1.00 92.94 123 ASP A N 1
ATOM 968 C CA . ASP A 1 123 ? 11.168 13.261 -7.977 1.00 92.94 123 ASP A CA 1
ATOM 969 C C . ASP A 1 123 ? 10.494 12.529 -6.805 1.00 92.94 123 ASP A C 1
ATOM 971 O O . ASP A 1 123 ? 10.213 13.129 -5.768 1.00 92.94 123 ASP A O 1
ATOM 975 N N . LEU A 1 124 ? 10.283 11.216 -6.941 1.00 88.81 124 LEU A N 1
ATOM 976 C CA . LEU A 1 124 ? 9.757 10.352 -5.884 1.00 88.81 124 LEU A CA 1
ATOM 977 C C . LEU A 1 124 ? 10.835 9.775 -4.950 1.00 88.81 124 LEU A C 1
ATOM 979 O O . LEU A 1 124 ? 10.490 9.083 -3.993 1.00 88.81 124 LEU A O 1
ATOM 983 N N . GLY A 1 125 ? 12.121 10.031 -5.214 1.00 88.44 125 GLY A N 1
ATOM 984 C CA . GLY A 1 125 ? 13.236 9.492 -4.430 1.00 88.44 125 GLY A CA 1
ATOM 985 C C . GLY A 1 125 ? 13.373 7.967 -4.513 1.00 88.44 125 GLY A C 1
ATOM 986 O O . GLY A 1 125 ? 13.823 7.339 -3.556 1.00 88.44 125 GLY A O 1
ATOM 987 N N . LEU A 1 126 ? 12.947 7.361 -5.624 1.00 87.75 126 LEU A N 1
ATOM 988 C CA . LEU A 1 126 ? 12.980 5.913 -5.837 1.00 87.75 126 LEU A CA 1
ATOM 989 C C . LEU A 1 126 ? 14.300 5.464 -6.489 1.00 87.75 126 LEU A C 1
ATOM 991 O O . LEU A 1 126 ? 14.983 6.245 -7.150 1.00 87.75 126 LEU A O 1
ATOM 995 N N . SER A 1 127 ? 14.644 4.184 -6.316 1.00 89.38 127 SER A N 1
ATOM 996 C CA . SER A 1 127 ? 15.813 3.562 -6.958 1.00 89.38 127 SER A CA 1
ATOM 997 C C . SER A 1 127 ? 15.620 3.410 -8.473 1.00 89.38 127 SER A C 1
ATOM 999 O O . SER A 1 127 ? 14.512 3.123 -8.937 1.00 89.38 127 SER A O 1
ATOM 1001 N N . GLU A 1 128 ? 16.710 3.522 -9.241 1.00 90.19 128 GLU A N 1
ATOM 1002 C CA . GLU A 1 128 ? 16.711 3.265 -10.690 1.00 90.19 128 GLU A CA 1
ATOM 1003 C C . GLU A 1 128 ? 16.356 1.807 -11.036 1.00 90.19 128 GLU A C 1
ATOM 1005 O O . GLU A 1 128 ? 15.815 1.559 -12.112 1.00 90.19 128 GLU A O 1
ATOM 1010 N N . GLU A 1 129 ? 16.521 0.857 -10.106 1.00 90.56 129 GLU A N 1
ATOM 1011 C CA . GLU A 1 129 ? 16.110 -0.549 -10.284 1.00 90.56 129 GLU A CA 1
ATOM 1012 C C . GLU A 1 129 ? 14.625 -0.698 -10.670 1.00 90.56 129 GLU A C 1
ATOM 1014 O O . GLU A 1 129 ? 14.236 -1.631 -11.375 1.00 90.56 129 GLU A O 1
ATOM 1019 N N . VAL A 1 130 ? 13.766 0.230 -10.229 1.00 91.00 130 VAL A N 1
ATOM 1020 C CA . VAL A 1 130 ? 12.334 0.240 -10.577 1.00 91.00 130 VAL A CA 1
ATOM 1021 C C . VAL A 1 130 ? 12.146 0.501 -12.081 1.00 91.00 130 VAL A C 1
ATOM 1023 O O . VAL A 1 130 ? 11.249 -0.070 -12.704 1.00 91.00 130 VAL A O 1
ATOM 1026 N N . ILE A 1 131 ? 13.013 1.324 -12.681 1.00 92.81 131 ILE A N 1
ATOM 1027 C CA . ILE A 1 131 ? 13.011 1.633 -14.117 1.00 92.81 131 ILE A CA 1
ATOM 1028 C C . ILE A 1 131 ? 13.442 0.402 -14.914 1.00 92.81 131 ILE A C 1
ATOM 1030 O O . ILE A 1 131 ? 12.766 0.026 -15.873 1.00 92.81 131 ILE A O 1
ATOM 1034 N N . GLU A 1 132 ? 14.532 -0.247 -14.500 1.00 93.12 132 GLU A N 1
ATOM 1035 C CA . GLU A 1 132 ? 15.062 -1.449 -15.157 1.00 93.12 132 GLU A CA 1
ATOM 1036 C C . GLU A 1 132 ? 14.019 -2.571 -15.194 1.00 93.12 132 GLU A C 1
ATOM 1038 O O . GLU A 1 132 ? 13.725 -3.121 -16.260 1.00 93.12 132 GLU A O 1
ATOM 1043 N N . LYS A 1 133 ? 13.371 -2.839 -14.051 1.00 91.62 133 LYS A N 1
ATOM 1044 C CA . LYS A 1 133 ? 12.270 -3.810 -13.955 1.00 91.62 133 LYS A CA 1
ATOM 1045 C C . LYS A 1 133 ? 11.106 -3.457 -14.880 1.00 91.62 133 LYS A C 1
ATOM 1047 O O . LYS A 1 133 ? 10.543 -4.340 -15.525 1.00 91.62 133 LYS A O 1
ATOM 1052 N N . ALA A 1 134 ? 10.740 -2.178 -14.975 1.00 92.75 134 ALA A N 1
ATOM 1053 C CA . ALA A 1 134 ? 9.645 -1.749 -15.839 1.00 92.75 134 ALA A CA 1
ATOM 1054 C C . ALA A 1 134 ? 9.954 -1.981 -17.329 1.00 92.75 134 ALA A C 1
ATOM 1056 O O . ALA A 1 134 ? 9.098 -2.488 -18.057 1.00 92.75 134 ALA A O 1
ATOM 1057 N N . TYR A 1 135 ? 11.170 -1.666 -17.786 1.00 92.81 135 TYR A N 1
ATOM 1058 C CA . TYR A 1 135 ? 11.575 -1.927 -19.171 1.00 92.81 135 TYR A CA 1
ATOM 1059 C C . TYR A 1 135 ? 11.670 -3.419 -19.488 1.00 92.81 135 TYR A C 1
ATOM 1061 O O . TYR A 1 135 ? 11.235 -3.822 -20.566 1.00 92.81 135 TYR A O 1
ATOM 1069 N N . ALA A 1 136 ? 12.157 -4.245 -18.556 1.00 91.31 136 ALA A N 1
ATOM 1070 C CA . ALA A 1 136 ? 12.164 -5.698 -18.723 1.00 91.31 136 ALA A CA 1
ATOM 1071 C C . ALA A 1 136 ? 10.748 -6.235 -19.010 1.00 91.31 136 ALA A C 1
ATOM 1073 O O . ALA A 1 136 ? 10.536 -6.903 -20.020 1.00 91.31 136 ALA A O 1
ATOM 1074 N N . ILE A 1 137 ? 9.750 -5.824 -18.215 1.00 89.88 137 ILE A N 1
ATOM 1075 C CA . ILE A 1 137 ? 8.340 -6.225 -18.389 1.00 89.88 137 ILE A CA 1
ATOM 1076 C C . ILE A 1 137 ? 7.762 -5.770 -19.741 1.00 89.88 137 ILE A C 1
ATOM 1078 O O . ILE A 1 137 ? 6.936 -6.462 -20.345 1.00 89.88 137 ILE A O 1
ATOM 1082 N N . VAL A 1 138 ? 8.127 -4.574 -20.213 1.00 89.50 138 VAL A N 1
ATOM 1083 C CA . VAL A 1 138 ? 7.673 -4.065 -21.519 1.00 89.50 138 VAL A CA 1
ATOM 1084 C C . VAL A 1 138 ? 8.290 -4.875 -22.664 1.00 89.50 138 VAL A C 1
ATOM 1086 O O . VAL A 1 138 ? 7.589 -5.204 -23.624 1.00 89.50 138 VAL A O 1
ATOM 1089 N N . ASN A 1 139 ? 9.569 -5.228 -22.544 1.00 88.19 139 ASN A N 1
ATOM 1090 C CA . ASN A 1 139 ? 10.309 -5.958 -23.568 1.00 88.19 139 ASN A CA 1
ATOM 1091 C C . ASN A 1 139 ? 9.890 -7.432 -23.661 1.00 88.19 139 ASN A C 1
ATOM 1093 O O . ASN A 1 139 ? 9.707 -7.922 -24.771 1.00 88.19 139 ASN A O 1
ATOM 1097 N N . GLU A 1 140 ? 9.660 -8.114 -22.533 1.00 81.62 140 GLU A N 1
ATOM 1098 C CA . GLU A 1 140 ? 9.184 -9.509 -22.507 1.00 81.62 140 GLU A CA 1
ATOM 1099 C C . GLU A 1 140 ? 7.850 -9.669 -23.248 1.00 81.62 140 GLU A C 1
ATOM 1101 O O . GLU A 1 140 ? 7.720 -10.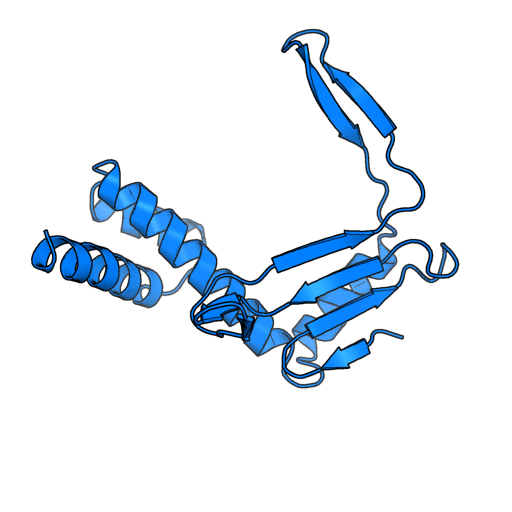503 -24.141 1.00 81.62 140 GLU A O 1
ATOM 1106 N N . LYS A 1 141 ? 6.873 -8.795 -22.978 1.00 62.88 141 LYS A N 1
ATOM 1107 C CA . LYS A 1 141 ? 5.569 -8.846 -23.663 1.00 62.88 141 LYS A CA 1
ATOM 1108 C C . LYS A 1 141 ? 5.611 -8.462 -25.139 1.00 62.88 141 LYS A C 1
ATOM 1110 O O . LYS A 1 141 ? 4.673 -8.777 -25.862 1.00 62.88 141 LYS A O 1
ATOM 1115 N N . SER A 1 142 ? 6.656 -7.766 -25.576 1.00 59.78 142 SER A N 1
ATOM 1116 C CA . SER A 1 142 ? 6.840 -7.422 -26.990 1.00 59.78 142 SER A CA 1
ATOM 1117 C C . SER A 1 142 ? 7.412 -8.591 -27.801 1.00 59.78 142 SER A C 1
ATOM 1119 O O . SER A 1 142 ? 7.362 -8.545 -29.021 1.00 59.78 142 SER A O 1
ATOM 1121 N N . GLN A 1 143 ? 7.954 -9.623 -27.142 1.00 51.06 143 GLN A N 1
ATOM 1122 C CA . GLN A 1 143 ? 8.461 -10.844 -27.784 1.00 51.06 143 GLN A CA 1
ATOM 1123 C C . GLN A 1 143 ? 7.409 -11.964 -27.861 1.00 51.06 143 GLN A C 1
ATOM 1125 O O . GLN A 1 143 ? 7.570 -12.899 -28.640 1.00 51.06 143 GLN A O 1
ATOM 1130 N N . GLU A 1 144 ? 6.337 -11.873 -27.068 1.00 47.16 144 GLU A N 1
ATOM 1131 C CA . GLU A 1 144 ? 5.198 -12.806 -27.085 1.00 47.16 144 GLU A CA 1
ATOM 1132 C C . GLU A 1 144 ? 4.081 -12.407 -28.076 1.00 47.16 144 GLU A C 1
ATOM 1134 O O . GLU A 1 144 ? 3.116 -13.159 -28.232 1.00 47.16 144 GLU A O 1
ATOM 1139 N N . ALA A 1 145 ? 4.186 -11.235 -28.716 1.00 43.00 145 ALA A N 1
ATOM 1140 C CA . ALA A 1 145 ? 3.211 -10.672 -29.659 1.00 43.00 145 ALA A CA 1
ATOM 1141 C C . ALA A 1 145 ? 3.724 -10.720 -31.104 1.00 43.00 145 ALA A C 1
ATOM 1143 O O . ALA A 1 145 ? 2.885 -10.956 -32.004 1.00 43.00 145 ALA A O 1
#

Organism: Methanococcus maripaludis (NCBI:txid39152)

Sequence (145 aa):
MAKITEDKATFYGKIFKGNVQLTVEKGQKKEGNNYVYDEDKEGKVTLFLDQVKDFKDKQTGEVKYIVNLPIGLLNELINAKNSNEEGFGSMFDKCVANGKVWEIVSMIRKGSSENTVKGYVKDLGLSEEVIEKAYAIVNEKSQEA

Foldseek 3Di:
DWDDDPFKIKFADVVVVRQKIKMKGADWDDDPPDIDGDLLEAIDIDIGHPDWDWDQDPPPRDIDIDDDDDVVRVVVVVVCLVVCPNVVVVSNVSNVLSVLLVVLLVCVVVPNDPVRSVVVCVVVVHDCVSVVSSVVVNVVVVVVD

Secondary str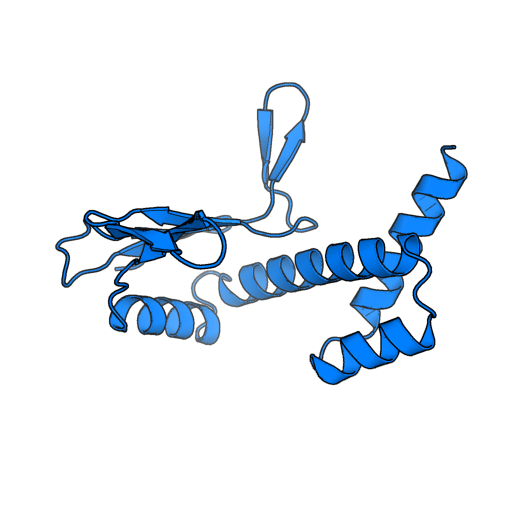ucture (DSSP, 8-state):
--EEETTEEEEE-GGGTT-SEEEEE--EEEETTEEEE-TTS--EEEEE-S-EEEEE-TTT--EEEEE---HHHHHHHHHHHHHTGGGHHHHHHHHHHHHHHHHHHHHHHTT--HHHHHHHHHHTT--THHHHHHHHHHHHHHH--